Protein AF-A0A6J7ILU5-F1 (afdb_monomer_lite)

pLDDT: mean 85.26, std 1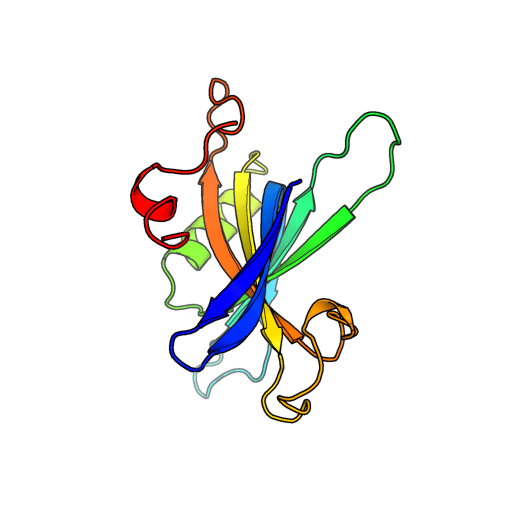7.1, range [36.44, 97.75]

Structure (mmCIF, N/CA/C/O backbone):
data_AF-A0A6J7ILU5-F1
#
_entry.id   AF-A0A6J7ILU5-F1
#
loop_
_atom_site.group_PDB
_atom_site.id
_atom_site.type_symbol
_atom_site.label_atom_id
_atom_site.label_alt_id
_atom_site.label_comp_id
_atom_site.label_asym_id
_atom_site.label_entity_id
_atom_site.label_seq_id
_atom_site.pdbx_PDB_ins_code
_atom_site.Cartn_x
_atom_site.Cartn_y
_atom_site.Cartn_z
_atom_site.occupancy
_atom_site.B_iso_or_equiv
_atom_site.auth_seq_id
_atom_site.auth_comp_id
_atom_site.auth_asym_id
_atom_site.auth_atom_id
_atom_site.pdbx_PDB_model_num
ATOM 1 N N . MET A 1 1 ? 3.123 14.341 -0.113 1.00 83.81 1 MET A N 1
ATOM 2 C CA . MET A 1 1 ? 2.284 13.238 0.411 1.00 83.81 1 MET A CA 1
ATOM 3 C C . MET A 1 1 ? 1.088 13.823 1.148 1.00 83.81 1 MET A C 1
ATOM 5 O O . MET A 1 1 ? 1.264 14.808 1.857 1.00 83.81 1 MET A O 1
ATOM 9 N N . ARG A 1 2 ? -0.101 13.242 0.977 1.00 88.38 2 ARG A N 1
ATOM 10 C CA . ARG A 1 2 ? -1.336 13.593 1.699 1.00 88.38 2 ARG A CA 1
ATOM 11 C C . ARG A 1 2 ? -1.829 12.380 2.487 1.00 88.38 2 ARG A C 1
ATOM 13 O O . ARG A 1 2 ? -1.534 11.252 2.098 1.00 88.38 2 ARG A O 1
ATOM 20 N N . ALA A 1 3 ? -2.546 12.615 3.583 1.00 90.88 3 ALA A N 1
ATOM 21 C CA . ALA A 1 3 ? -3.085 11.566 4.442 1.00 90.88 3 ALA A CA 1
ATOM 22 C C . ALA A 1 3 ? -4.457 11.967 4.994 1.00 90.88 3 ALA A C 1
ATOM 24 O O . ALA A 1 3 ? -4.663 13.136 5.320 1.00 90.88 3 ALA A O 1
ATOM 25 N N . TRP A 1 4 ? -5.372 11.009 5.106 1.00 94.94 4 TRP A N 1
ATOM 26 C CA . TRP A 1 4 ? -6.704 11.203 5.678 1.00 94.94 4 TRP A CA 1
ATOM 27 C C . TRP A 1 4 ? -7.248 9.877 6.223 1.00 94.94 4 TRP A C 1
ATOM 29 O O . TRP A 1 4 ? -6.731 8.807 5.908 1.00 94.94 4 TRP A O 1
ATOM 39 N N . ILE A 1 5 ? -8.259 9.951 7.087 1.00 95.56 5 ILE A N 1
ATOM 40 C CA . ILE A 1 5 ? -8.922 8.782 7.677 1.00 95.56 5 ILE A CA 1
ATOM 41 C C . ILE A 1 5 ? -10.273 8.617 7.000 1.00 95.56 5 ILE A C 1
ATOM 43 O O . ILE A 1 5 ? -11.003 9.594 6.828 1.00 95.56 5 ILE A O 1
ATOM 47 N N . GLU A 1 6 ? -10.605 7.381 6.668 1.00 93.69 6 GLU A N 1
ATOM 48 C CA . GLU A 1 6 ? -11.901 6.979 6.132 1.00 93.69 6 GLU A CA 1
ATOM 49 C C . GLU A 1 6 ? -12.468 5.848 6.991 1.00 93.69 6 GLU A C 1
ATOM 51 O O . GLU A 1 6 ? -11.779 5.304 7.859 1.00 93.69 6 GLU A O 1
ATOM 56 N N . ALA A 1 7 ? -13.732 5.506 6.763 1.00 92.25 7 ALA A N 1
ATOM 57 C CA . ALA A 1 7 ? -14.368 4.342 7.356 1.00 92.25 7 ALA A CA 1
ATOM 58 C C . ALA A 1 7 ? -14.987 3.483 6.250 1.00 92.25 7 ALA A C 1
ATOM 60 O O . ALA A 1 7 ? -15.485 4.023 5.264 1.00 92.25 7 ALA A O 1
ATOM 61 N N . ASP A 1 8 ? -14.925 2.161 6.405 1.00 87.75 8 ASP A N 1
ATOM 62 C CA . ASP A 1 8 ? -15.619 1.231 5.512 1.00 87.75 8 ASP A CA 1
ATOM 63 C C . ASP A 1 8 ? -17.133 1.186 5.800 1.00 87.75 8 ASP A C 1
ATOM 65 O O . ASP A 1 8 ? -17.627 1.826 6.733 1.00 87.75 8 ASP A O 1
ATOM 69 N N . ASP A 1 9 ? -17.879 0.394 5.024 1.00 88.69 9 ASP A N 1
ATOM 70 C CA . ASP A 1 9 ? -19.334 0.233 5.185 1.00 88.69 9 ASP A CA 1
ATOM 71 C C . ASP A 1 9 ? -19.743 -0.328 6.562 1.00 88.69 9 ASP A C 1
ATOM 73 O O . ASP A 1 9 ? -20.891 -0.190 6.982 1.00 88.69 9 ASP A O 1
ATOM 77 N N . ALA A 1 10 ? -18.809 -0.954 7.286 1.00 86.38 10 ALA A N 1
ATOM 78 C CA . ALA A 1 10 ? -19.007 -1.454 8.643 1.00 86.38 10 ALA A CA 1
ATOM 79 C C . ALA A 1 10 ? -18.590 -0.433 9.722 1.00 86.38 10 ALA A C 1
ATOM 81 O O . ALA A 1 10 ? -18.624 -0.747 10.913 1.00 86.38 10 ALA A O 1
ATOM 82 N N . GLY A 1 11 ? -18.188 0.780 9.330 1.00 88.62 11 GLY A N 1
ATOM 83 C CA . GLY A 1 11 ? -17.733 1.842 10.225 1.00 88.62 11 GLY A CA 1
ATOM 84 C C . GLY A 1 11 ? -16.301 1.668 10.740 1.00 88.62 11 GLY A C 1
ATOM 85 O O . GLY A 1 11 ? -15.881 2.403 11.638 1.00 88.62 11 GLY A O 1
ATOM 86 N N . ARG A 1 12 ? -15.525 0.717 10.205 1.00 88.94 12 ARG A N 1
ATOM 87 C CA . ARG A 1 12 ? -14.142 0.477 10.637 1.00 88.94 12 ARG A CA 1
ATOM 88 C C . ARG A 1 12 ? -13.214 1.491 9.989 1.00 88.94 12 ARG A C 1
ATOM 90 O O . ARG A 1 12 ? -13.169 1.617 8.769 1.00 88.94 12 ARG A O 1
ATOM 97 N N . GLN A 1 13 ? -12.442 2.188 10.819 1.00 94.25 13 GLN A N 1
ATOM 98 C CA . GLN A 1 13 ? -11.509 3.205 10.344 1.00 94.25 13 GLN A CA 1
ATOM 99 C C . GLN A 1 13 ? -10.274 2.597 9.675 1.00 94.25 13 GLN A C 1
ATOM 101 O O . GLN A 1 13 ? -9.651 1.687 10.237 1.00 94.25 13 GLN A O 1
ATOM 106 N N . PHE A 1 14 ? -9.863 3.193 8.557 1.00 95.12 14 PHE A N 1
ATOM 107 C CA . PHE A 1 14 ? -8.591 2.940 7.883 1.00 95.12 14 PHE A CA 1
ATOM 108 C C . PHE A 1 14 ? -7.878 4.260 7.551 1.00 95.12 14 PHE A C 1
ATOM 110 O O . PHE A 1 14 ? -8.502 5.319 7.445 1.00 95.12 14 PHE A O 1
ATOM 117 N N . LEU A 1 15 ? -6.548 4.212 7.435 1.00 96.44 15 LEU A N 1
ATOM 118 C CA . LEU A 1 15 ? -5.735 5.376 7.080 1.00 96.44 15 LEU A CA 1
ATOM 119 C C . LEU A 1 15 ? -5.387 5.313 5.598 1.00 96.44 15 LEU A C 1
ATOM 121 O O . LEU A 1 15 ? -4.714 4.381 5.170 1.00 96.44 15 LEU A O 1
ATOM 125 N N . SER A 1 16 ? -5.748 6.342 4.847 1.00 96.25 16 SER A N 1
ATOM 126 C CA . SER A 1 16 ? -5.358 6.505 3.450 1.00 96.25 16 SER A CA 1
ATOM 127 C C . SER A 1 16 ? -4.177 7.464 3.348 1.00 96.25 16 SER A C 1
ATOM 129 O O . SER A 1 16 ? -4.147 8.513 4.000 1.00 96.25 16 SER A O 1
ATOM 131 N N . ARG A 1 17 ? -3.186 7.124 2.520 1.00 94.31 17 ARG A N 1
ATOM 132 C CA . ARG A 1 17 ? -2.140 8.060 2.087 1.00 94.31 17 ARG A CA 1
ATOM 133 C C . ARG A 1 17 ? -1.977 8.008 0.584 1.00 94.31 17 ARG A C 1
ATOM 135 O O . ARG A 1 17 ? -2.083 6.942 -0.011 1.00 94.31 17 ARG A O 1
ATOM 142 N N . ALA A 1 18 ? -1.641 9.151 0.004 1.00 93.62 18 ALA A N 1
ATOM 143 C CA . ALA A 1 18 ? -1.309 9.261 -1.406 1.00 93.62 18 ALA A CA 1
ATOM 144 C C . ALA A 1 18 ? -0.095 10.163 -1.627 1.00 93.62 18 ALA A C 1
ATOM 146 O O . ALA A 1 18 ? 0.191 11.082 -0.841 1.00 93.62 18 ALA A O 1
ATOM 147 N N . GLY A 1 19 ? 0.619 9.917 -2.715 1.00 92.31 19 GLY A N 1
ATOM 148 C CA . GLY A 1 19 ? 1.784 10.699 -3.087 1.00 92.31 19 GLY A CA 1
ATOM 149 C C . GLY A 1 19 ? 2.382 10.267 -4.412 1.00 92.31 19 GLY A C 1
ATOM 150 O O . GLY A 1 19 ? 1.769 9.53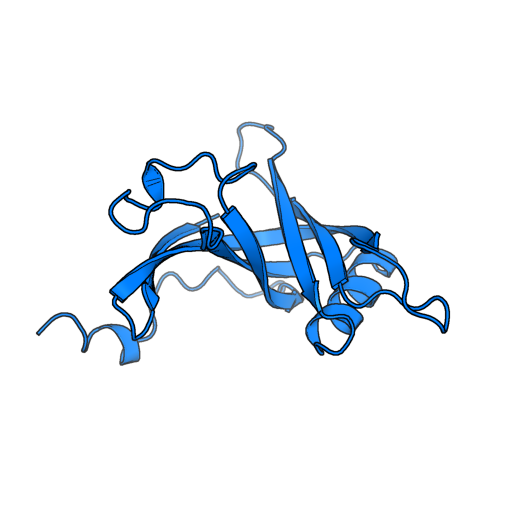6 -5.183 1.00 92.31 19 GLY A O 1
ATOM 151 N N . GLU A 1 20 ? 3.600 10.739 -4.634 1.00 92.06 20 GLU A N 1
ATOM 152 C CA . GLU A 1 20 ? 4.429 10.385 -5.778 1.00 92.06 20 GLU A CA 1
ATOM 153 C C . GLU A 1 20 ? 5.715 9.717 -5.290 1.00 92.06 20 GLU A C 1
ATOM 155 O O . GLU A 1 20 ? 6.149 9.929 -4.148 1.00 92.06 20 GLU A O 1
ATOM 160 N N . GLY A 1 21 ? 6.291 8.854 -6.116 1.00 92.50 21 GLY A N 1
ATOM 161 C CA . GLY A 1 21 ? 7.524 8.144 -5.801 1.00 92.50 21 GLY A CA 1
ATOM 162 C C . GLY A 1 21 ? 7.929 7.161 -6.886 1.00 92.50 21 GLY A C 1
ATOM 163 O O . GLY A 1 21 ? 7.239 7.006 -7.886 1.00 92.50 21 GLY A O 1
ATOM 164 N N . VAL A 1 22 ? 9.039 6.468 -6.670 1.00 94.38 22 VAL A N 1
ATOM 165 C CA . VAL A 1 22 ? 9.547 5.438 -7.580 1.00 94.38 22 VAL A CA 1
ATOM 166 C C . VAL A 1 22 ? 9.431 4.079 -6.906 1.00 94.38 22 VAL A C 1
ATOM 168 O O . VAL A 1 22 ? 9.743 3.937 -5.720 1.00 94.38 22 VAL A O 1
ATOM 171 N N . VAL A 1 23 ? 8.985 3.066 -7.649 1.00 96.38 23 VAL A N 1
ATOM 172 C CA . VAL A 1 23 ? 8.987 1.686 -7.155 1.00 96.38 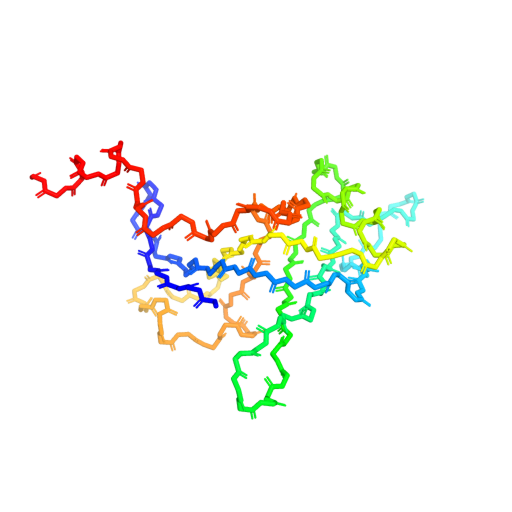23 VAL A CA 1
ATOM 173 C C . VAL A 1 23 ? 10.431 1.197 -7.080 1.00 96.38 23 VAL A C 1
ATOM 175 O O . VAL A 1 23 ? 11.135 1.158 -8.081 1.00 96.38 23 VAL A O 1
ATOM 178 N N . VAL A 1 24 ? 10.878 0.819 -5.884 1.00 96.81 24 VAL A N 1
ATOM 179 C CA . VAL A 1 24 ? 12.269 0.404 -5.626 1.00 96.81 24 VAL A CA 1
ATOM 180 C C . VAL A 1 24 ? 12.412 -1.073 -5.285 1.00 96.81 24 VAL A C 1
ATOM 182 O O . VAL A 1 24 ? 13.530 -1.578 -5.217 1.00 96.81 24 VAL A O 1
ATOM 185 N N . SER A 1 25 ? 11.305 -1.771 -5.037 1.00 97.56 25 SER A N 1
ATOM 186 C CA . SER A 1 25 ? 11.301 -3.228 -4.927 1.00 97.56 25 SER A CA 1
ATOM 187 C C . SER A 1 25 ? 9.900 -3.793 -5.098 1.00 97.56 25 SER A C 1
ATOM 189 O O . SER A 1 25 ? 8.940 -3.235 -4.559 1.00 97.56 25 SER A O 1
ATOM 191 N N . VAL A 1 26 ? 9.826 -4.964 -5.723 1.00 97.38 26 VAL A N 1
ATOM 192 C CA . VAL A 1 26 ? 8.671 -5.862 -5.686 1.00 97.38 26 VAL A CA 1
ATOM 193 C C . VAL A 1 26 ? 9.158 -7.180 -5.098 1.00 97.38 26 VAL A C 1
ATOM 195 O O . VAL A 1 26 ? 10.114 -7.769 -5.597 1.00 97.38 26 VAL A O 1
ATOM 198 N N . SER A 1 27 ? 8.579 -7.617 -3.984 1.00 96.69 27 SER A N 1
ATOM 199 C CA . SER A 1 27 ? 9.060 -8.809 -3.273 1.00 96.69 27 SER A CA 1
ATOM 200 C C . SER A 1 27 ? 7.908 -9.732 -2.898 1.00 96.69 27 SER A C 1
ATOM 202 O O . SER A 1 27 ? 6.896 -9.238 -2.404 1.00 96.69 27 SER A O 1
ATOM 204 N N . PRO A 1 28 ? 8.029 -11.053 -3.104 1.00 95.38 28 PRO A N 1
ATOM 205 C CA . PRO A 1 28 ? 7.002 -11.993 -2.677 1.00 95.38 28 PRO A CA 1
ATOM 206 C C . PRO A 1 28 ? 6.863 -11.978 -1.152 1.00 95.38 28 PRO A C 1
ATOM 208 O O . PRO A 1 28 ? 7.857 -11.850 -0.431 1.00 95.38 28 PRO A O 1
ATOM 211 N N . VAL A 1 29 ? 5.634 -12.118 -0.654 1.00 91.31 29 VAL A N 1
ATOM 212 C CA . VAL A 1 29 ? 5.352 -12.237 0.782 1.00 91.31 29 VAL A CA 1
ATOM 213 C C . VAL A 1 29 ? 4.381 -13.379 1.061 1.00 91.31 29 VAL A C 1
ATOM 215 O O . VAL A 1 29 ? 3.467 -13.654 0.287 1.00 91.31 29 VAL A O 1
ATOM 218 N N . GLY A 1 30 ? 4.571 -14.032 2.206 1.00 86.38 30 GLY A N 1
ATOM 219 C CA . GLY A 1 30 ? 3.774 -15.183 2.618 1.00 86.38 30 GLY A CA 1
ATOM 220 C C . GLY A 1 30 ? 4.383 -16.521 2.200 1.00 86.38 30 GLY A C 1
ATOM 221 O O . GLY A 1 30 ? 5.579 -16.631 1.926 1.00 86.38 30 GLY A O 1
ATOM 222 N N . ILE A 1 31 ? 3.546 -17.555 2.222 1.00 84.62 31 ILE A N 1
ATOM 223 C CA . ILE A 1 31 ? 3.937 -18.936 1.935 1.00 84.62 31 ILE A CA 1
ATOM 224 C C . ILE A 1 31 ? 3.674 -19.209 0.455 1.00 84.62 31 ILE A C 1
ATOM 226 O O . ILE A 1 31 ? 2.587 -18.913 -0.041 1.00 84.62 31 ILE A O 1
ATOM 230 N N . ALA A 1 32 ? 4.667 -19.769 -0.236 1.00 87.50 32 ALA A N 1
ATOM 231 C CA . ALA A 1 32 ? 4.501 -20.204 -1.616 1.00 87.50 32 ALA A CA 1
ATOM 232 C C . ALA A 1 32 ? 3.455 -21.327 -1.702 1.00 87.50 32 ALA A C 1
ATOM 234 O O . ALA A 1 32 ? 3.417 -22.228 -0.860 1.00 87.50 32 ALA A O 1
ATOM 235 N N . GLY A 1 33 ? 2.608 -21.262 -2.722 1.00 81.62 33 GLY A N 1
ATOM 236 C CA . GLY A 1 33 ? 1.629 -22.286 -3.037 1.00 81.62 33 GLY A CA 1
ATOM 237 C C . GLY A 1 33 ? 2.274 -23.593 -3.513 1.00 81.62 33 GLY A C 1
ATOM 238 O O . GLY A 1 33 ? 3.489 -23.667 -3.717 1.00 81.62 33 GLY A O 1
ATOM 239 N N . PRO A 1 34 ? 1.466 -24.648 -3.716 1.00 81.12 34 PRO A N 1
ATOM 240 C CA . PRO A 1 34 ? 1.946 -25.955 -4.177 1.00 81.12 34 PRO A CA 1
ATOM 241 C C . PRO A 1 34 ? 2.672 -25.926 -5.532 1.00 81.12 34 PRO A C 1
ATOM 243 O O . PRO A 1 34 ? 3.467 -26.814 -5.824 1.00 81.12 34 PRO A O 1
ATOM 246 N N . ASP A 1 35 ? 2.392 -24.919 -6.356 1.00 87.38 35 ASP A N 1
ATOM 247 C CA . ASP A 1 35 ? 3.006 -24.648 -7.658 1.00 87.38 35 ASP A CA 1
ATOM 248 C C . ASP A 1 35 ? 4.265 -23.762 -7.571 1.00 87.38 35 ASP A C 1
ATOM 250 O O . ASP A 1 35 ? 4.895 -23.475 -8.588 1.00 87.38 35 ASP A O 1
ATOM 254 N N . GLY A 1 36 ? 4.644 -23.333 -6.364 1.00 85.25 36 GLY A N 1
ATOM 255 C CA . GLY A 1 36 ? 5.746 -22.405 -6.117 1.00 85.25 36 GLY A CA 1
ATOM 256 C C . GLY A 1 36 ? 5.386 -20.927 -6.313 1.00 85.25 36 GLY A C 1
ATOM 257 O O . GLY A 1 36 ? 6.254 -20.077 -6.119 1.00 85.25 36 GLY A O 1
ATOM 258 N N . GLY A 1 37 ? 4.138 -20.602 -6.671 1.00 88.00 37 GLY A N 1
ATOM 259 C CA . GLY A 1 37 ? 3.665 -19.226 -6.826 1.00 88.00 37 GLY A CA 1
ATOM 260 C C . GLY A 1 37 ? 3.384 -18.541 -5.486 1.00 88.00 37 GLY A C 1
ATOM 261 O O . GLY A 1 37 ? 3.064 -19.192 -4.495 1.00 88.00 37 GLY A O 1
ATOM 262 N N . TYR A 1 38 ? 3.471 -17.212 -5.440 1.00 92.12 38 TYR A N 1
ATOM 263 C CA . TYR A 1 38 ? 3.084 -16.422 -4.264 1.00 92.12 38 TYR A CA 1
ATOM 264 C C . TYR A 1 38 ? 1.744 -15.732 -4.505 1.00 92.12 38 TYR A C 1
ATOM 266 O O . TYR A 1 38 ? 1.511 -15.200 -5.588 1.00 92.12 38 TYR A O 1
ATOM 274 N N . LEU A 1 39 ? 0.877 -15.708 -3.488 1.00 92.94 39 LEU A N 1
ATOM 275 C CA . LEU A 1 39 ? -0.430 -15.038 -3.566 1.00 92.94 39 LEU A CA 1
ATOM 276 C C . LEU A 1 39 ? -0.330 -13.519 -3.395 1.00 92.94 39 LEU A C 1
ATOM 278 O O . LEU A 1 39 ? -1.174 -12.781 -3.890 1.00 92.94 39 LEU A O 1
ATOM 282 N N . PHE A 1 40 ? 0.700 -13.047 -2.693 1.00 94.88 40 PHE A N 1
ATOM 283 C CA . PHE A 1 40 ? 0.865 -11.637 -2.375 1.00 94.88 40 PHE A CA 1
ATOM 284 C C . PHE A 1 40 ? 2.297 -11.177 -2.599 1.00 94.88 40 PHE A C 1
ATOM 286 O O . PHE A 1 40 ? 3.262 -11.921 -2.406 1.00 94.88 40 PHE A O 1
ATOM 293 N N . HIS A 1 41 ? 2.417 -9.898 -2.928 1.00 97.25 41 HIS A N 1
ATOM 294 C CA . HIS A 1 41 ? 3.679 -9.202 -3.084 1.00 97.25 41 HIS A CA 1
ATOM 295 C C . HIS A 1 41 ? 3.666 -7.900 -2.290 1.00 97.25 41 HIS A C 1
ATOM 297 O O . HIS A 1 41 ? 2.618 -7.312 -2.032 1.00 97.25 41 HIS A O 1
ATOM 303 N N . LEU A 1 42 ? 4.851 -7.451 -1.898 1.00 97.19 42 LEU A N 1
ATOM 304 C CA . LEU A 1 42 ? 5.086 -6.160 -1.284 1.00 97.19 42 LEU A CA 1
ATOM 305 C C . LEU A 1 42 ? 5.752 -5.243 -2.304 1.00 97.19 42 LEU A C 1
ATOM 307 O O . LEU A 1 42 ? 6.866 -5.512 -2.756 1.00 97.19 42 LEU A O 1
ATOM 311 N N . ILE A 1 43 ? 5.076 -4.150 -2.629 1.00 97.44 43 ILE A N 1
ATOM 312 C CA . ILE A 1 43 ? 5.612 -3.057 -3.430 1.00 97.44 43 ILE A CA 1
ATOM 313 C C . ILE A 1 43 ? 6.153 -2.008 -2.463 1.00 97.44 43 ILE A C 1
ATOM 315 O O . ILE A 1 43 ? 5.430 -1.511 -1.594 1.00 97.44 43 ILE A O 1
ATOM 319 N N . ALA A 1 44 ? 7.438 -1.678 -2.595 1.00 96.88 44 ALA A N 1
ATOM 320 C CA . ALA A 1 44 ? 8.043 -0.578 -1.859 1.00 96.88 44 ALA A CA 1
ATOM 321 C C . ALA A 1 44 ? 8.285 0.612 -2.784 1.00 96.88 44 ALA A C 1
ATOM 323 O O . ALA A 1 44 ? 8.896 0.463 -3.843 1.00 96.88 44 ALA A O 1
ATOM 324 N N . LEU A 1 45 ? 7.852 1.793 -2.347 1.00 95.19 45 LEU A N 1
ATOM 325 C CA . LEU A 1 45 ? 8.038 3.051 -3.055 1.00 95.19 45 LEU A CA 1
ATOM 326 C C . LEU A 1 45 ? 8.965 3.963 -2.258 1.00 95.19 45 LEU A C 1
ATOM 328 O O . LEU A 1 45 ? 8.713 4.222 -1.077 1.00 95.19 45 LEU A O 1
ATOM 332 N N . ASP A 1 46 ? 10.026 4.450 -2.894 1.00 93.50 46 ASP A N 1
ATOM 333 C CA . ASP A 1 46 ? 10.776 5.595 -2.381 1.00 93.50 46 ASP A CA 1
ATOM 334 C C . ASP A 1 46 ? 10.017 6.844 -2.821 1.00 93.50 46 ASP A C 1
ATOM 336 O O . ASP A 1 46 ? 9.872 7.115 -4.012 1.00 93.50 46 ASP A O 1
ATOM 340 N N . CYS A 1 47 ? 9.408 7.528 -1.861 1.00 89.31 47 CYS A N 1
ATOM 341 C CA . CYS A 1 47 ? 8.615 8.718 -2.154 1.00 89.31 47 CYS A CA 1
ATOM 342 C C . CYS A 1 47 ? 9.566 9.885 -2.384 1.00 89.31 47 CYS A C 1
ATOM 344 O O . CYS A 1 47 ? 10.625 9.877 -1.779 1.00 89.31 47 CYS A O 1
ATOM 346 N N . ASP A 1 48 ? 9.206 10.895 -3.167 1.00 72.19 48 ASP A N 1
ATOM 347 C CA . ASP A 1 48 ? 9.963 12.150 -3.133 1.00 72.19 48 ASP A CA 1
ATOM 348 C C . ASP A 1 48 ? 9.530 12.993 -1.929 1.00 72.19 48 ASP A C 1
ATOM 350 O O . ASP A 1 48 ? 8.352 13.044 -1.543 1.00 72.19 48 ASP A O 1
ATOM 354 N N . HIS A 1 49 ? 10.497 13.653 -1.301 1.00 63.47 49 HIS A N 1
ATOM 355 C CA . HIS A 1 49 ? 10.281 14.528 -0.150 1.00 63.47 49 HIS A CA 1
ATOM 356 C C . HIS A 1 49 ? 10.559 15.949 -0.585 1.00 63.47 49 HIS A C 1
ATOM 358 O O . HIS A 1 49 ? 11.486 16.223 -1.344 1.00 63.47 49 HIS A O 1
ATOM 364 N N . GLY A 1 50 ? 9.780 16.872 -0.031 1.00 54.94 50 GLY A N 1
ATOM 365 C CA . GLY A 1 50 ? 10.121 18.284 -0.072 1.00 54.94 50 GLY A CA 1
ATOM 366 C C . GLY A 1 50 ? 11.497 18.576 0.566 1.00 54.94 50 GLY A C 1
ATOM 367 O O . GLY A 1 50 ? 12.233 17.668 0.953 1.00 54.94 50 GLY A O 1
ATOM 368 N N . PRO A 1 51 ? 11.849 19.857 0.740 1.00 51.78 51 PRO A N 1
ATOM 369 C CA . PRO A 1 51 ? 13.224 20.356 0.905 1.00 51.78 51 PRO A CA 1
ATOM 370 C C . PRO A 1 51 ? 14.056 19.837 2.103 1.00 51.78 51 PRO A C 1
ATOM 372 O O . PRO A 1 51 ? 15.192 20.265 2.275 1.00 51.78 51 PRO A O 1
ATOM 375 N N . SER A 1 52 ? 13.540 18.934 2.941 1.00 59.59 52 SER A N 1
ATOM 376 C CA . SER A 1 52 ? 14.191 18.430 4.158 1.00 59.59 52 SER A CA 1
ATOM 377 C C . SER A 1 52 ? 15.098 17.203 3.974 1.00 59.59 52 SER A C 1
ATOM 379 O O . SER A 1 52 ? 15.712 16.776 4.947 1.00 59.59 52 SER A O 1
ATOM 381 N N . GLY A 1 53 ? 15.183 16.599 2.781 1.00 63.72 53 GLY A N 1
ATOM 382 C CA . GLY A 1 53 ? 16.124 15.499 2.483 1.00 63.72 53 GLY A CA 1
ATOM 383 C C . GLY A 1 53 ? 15.890 14.170 3.231 1.00 63.72 53 GLY A C 1
ATOM 384 O O . GLY A 1 53 ? 16.715 13.261 3.146 1.00 63.72 53 GLY A O 1
ATOM 385 N N . VAL A 1 54 ? 14.787 14.036 3.972 1.00 69.44 54 VAL A N 1
ATOM 386 C CA . VAL A 1 54 ? 14.435 12.824 4.732 1.00 69.44 54 VAL A CA 1
ATOM 387 C C . VAL A 1 54 ? 13.782 11.808 3.815 1.00 69.44 54 VAL A C 1
ATOM 389 O O . VAL A 1 54 ? 12.645 12.039 3.431 1.00 69.44 54 VAL A O 1
ATOM 392 N N . ARG A 1 55 ? 14.417 10.654 3.562 1.00 74.00 55 ARG A N 1
ATOM 393 C CA . ARG A 1 55 ? 13.801 9.601 2.743 1.00 74.00 55 ARG A CA 1
ATOM 394 C C . ARG A 1 55 ? 12.731 8.788 3.468 1.00 74.00 55 ARG A C 1
ATOM 396 O O . ARG A 1 55 ? 12.999 8.111 4.456 1.00 74.00 55 ARG A O 1
ATOM 403 N N . VAL A 1 56 ? 11.518 8.828 2.932 1.00 85.62 56 VAL A N 1
ATOM 404 C CA . VAL A 1 56 ? 10.330 8.085 3.345 1.00 85.62 56 VAL A CA 1
ATOM 405 C C . VAL A 1 56 ? 10.062 6.975 2.340 1.00 85.62 56 VAL A C 1
ATOM 407 O O . VAL A 1 56 ? 9.818 7.233 1.162 1.00 85.62 56 VAL A O 1
ATOM 410 N N . ARG A 1 57 ? 10.038 5.740 2.846 1.00 91.44 57 ARG A N 1
ATOM 411 C CA . ARG A 1 57 ? 9.660 4.554 2.082 1.00 91.44 57 ARG A CA 1
ATOM 412 C C . ARG A 1 57 ? 8.277 4.076 2.491 1.00 91.44 57 ARG A C 1
ATOM 414 O O . ARG A 1 57 ? 8.054 3.764 3.661 1.00 91.44 57 ARG A O 1
ATOM 421 N N . VAL A 1 58 ? 7.383 3.965 1.519 1.00 93.12 58 VAL A N 1
ATOM 422 C CA . VAL A 1 58 ? 6.062 3.355 1.693 1.00 93.12 58 VAL A CA 1
ATOM 423 C C . VAL A 1 58 ? 6.134 1.900 1.256 1.00 93.12 58 VAL A C 1
ATOM 425 O O . VAL A 1 58 ? 6.821 1.572 0.294 1.00 93.12 58 VAL A O 1
ATOM 428 N N . ARG A 1 59 ? 5.460 1.017 1.993 1.00 95.25 59 ARG A N 1
ATOM 429 C CA . ARG A 1 59 ? 5.342 -0.406 1.673 1.00 95.25 59 ARG A CA 1
ATOM 430 C C . ARG A 1 59 ? 3.870 -0.765 1.624 1.00 95.25 59 ARG A C 1
ATOM 432 O O . ARG A 1 59 ? 3.144 -0.452 2.566 1.00 95.25 59 ARG A O 1
ATOM 439 N N . ALA A 1 60 ? 3.459 -1.407 0.542 1.00 96.88 60 ALA A N 1
ATOM 440 C CA . ALA A 1 60 ? 2.080 -1.790 0.318 1.00 96.88 60 ALA A CA 1
ATOM 441 C C . ALA A 1 60 ? 2.008 -3.212 -0.230 1.00 96.88 60 ALA A C 1
ATOM 443 O O . ALA A 1 60 ? 2.764 -3.587 -1.123 1.00 96.88 60 ALA A O 1
ATOM 444 N N . GLN A 1 61 ? 1.111 -4.003 0.338 1.00 97.00 61 GLN A N 1
ATOM 445 C CA . GLN A 1 61 ? 0.777 -5.330 -0.135 1.00 97.00 61 GLN A CA 1
ATOM 446 C C . GLN A 1 61 ? -0.171 -5.230 -1.331 1.00 97.00 61 GLN A C 1
ATOM 448 O O . GLN A 1 61 ? -1.065 -4.381 -1.362 1.00 97.00 61 GLN A O 1
ATOM 453 N N . ILE A 1 62 ? 0.018 -6.129 -2.287 1.00 97.25 62 ILE A N 1
ATOM 454 C CA . ILE A 1 62 ? -0.852 -6.324 -3.439 1.00 97.25 62 ILE A CA 1
ATOM 455 C C . ILE A 1 62 ? -1.010 -7.824 -3.702 1.00 97.25 62 ILE A C 1
ATOM 457 O O . ILE A 1 62 ? -0.086 -8.598 -3.435 1.00 97.25 62 ILE A O 1
ATOM 461 N N . ALA A 1 63 ? -2.181 -8.243 -4.174 1.00 95.38 63 ALA A N 1
ATOM 462 C CA . ALA A 1 63 ? -2.401 -9.617 -4.612 1.00 95.38 63 ALA A CA 1
ATOM 463 C C . ALA A 1 63 ? -1.770 -9.833 -5.995 1.00 95.38 63 ALA A C 1
ATOM 465 O O . ALA A 1 63 ? -1.716 -8.907 -6.803 1.00 95.38 63 ALA A O 1
ATOM 466 N N . THR A 1 64 ? -1.276 -11.036 -6.275 1.00 94.56 64 THR A N 1
ATOM 467 C CA . THR A 1 64 ? -0.602 -11.347 -7.549 1.00 94.56 64 THR A CA 1
ATOM 468 C C . THR A 1 64 ? -1.544 -11.238 -8.748 1.00 94.56 64 THR A C 1
ATOM 470 O O . THR A 1 64 ? -1.127 -10.852 -9.836 1.00 94.56 64 THR A O 1
ATOM 473 N N . GLU A 1 65 ? -2.817 -11.564 -8.550 1.00 94.88 65 GLU A N 1
ATOM 474 C CA . GLU A 1 65 ? -3.873 -11.471 -9.555 1.00 94.88 65 GLU A CA 1
ATOM 475 C C . GLU A 1 65 ? -4.396 -10.044 -9.778 1.00 94.88 65 GLU A C 1
ATOM 477 O O . GLU A 1 65 ? -5.138 -9.809 -10.733 1.00 94.88 65 GLU A O 1
ATOM 482 N N . ASP A 1 66 ? -4.028 -9.091 -8.917 1.00 96.75 66 ASP A N 1
ATOM 483 C CA . ASP A 1 66 ? -4.463 -7.706 -9.058 1.00 96.75 66 ASP A CA 1
ATOM 484 C C . ASP A 1 66 ? -3.740 -7.037 -10.246 1.00 96.75 66 ASP A C 1
ATOM 486 O O . ASP A 1 66 ? -2.510 -7.114 -10.338 1.00 96.75 66 ASP A O 1
ATOM 490 N N . PRO A 1 67 ? -4.449 -6.332 -11.151 1.00 96.06 67 PRO A N 1
ATOM 491 C CA . PRO A 1 67 ? -3.822 -5.623 -12.266 1.00 96.06 67 PRO A CA 1
ATOM 492 C C . PRO A 1 67 ? -2.699 -4.653 -11.857 1.00 96.06 67 PRO A C 1
ATOM 494 O O . PRO A 1 67 ? -1.759 -4.445 -12.630 1.00 96.06 67 PRO A O 1
ATOM 497 N N . LEU A 1 68 ? -2.754 -4.079 -10.648 1.00 96.38 68 LEU A N 1
ATOM 498 C CA . LEU A 1 68 ? -1.714 -3.187 -10.130 1.00 96.38 68 LEU A CA 1
ATOM 499 C C . LEU A 1 68 ? -0.378 -3.902 -9.898 1.00 96.38 68 LEU A C 1
ATOM 501 O O . LEU A 1 68 ? 0.664 -3.246 -9.933 1.00 96.38 68 LEU A O 1
ATOM 505 N N . TYR A 1 69 ? -0.371 -5.224 -9.697 1.00 97.06 69 TYR A N 1
ATOM 506 C CA . TYR A 1 69 ? 0.868 -5.988 -9.551 1.00 97.06 69 TYR A CA 1
ATOM 507 C C . TYR A 1 69 ? 1.726 -5.904 -10.819 1.00 97.06 69 TYR A C 1
ATOM 509 O O . TYR A 1 69 ? 2.909 -5.567 -10.742 1.00 97.06 69 TYR A O 1
ATOM 517 N N . ALA A 1 70 ? 1.122 -6.108 -11.994 1.00 96.25 70 ALA A N 1
ATOM 518 C CA . ALA A 1 70 ? 1.825 -6.002 -13.273 1.00 96.25 70 ALA A CA 1
ATOM 519 C C . ALA A 1 70 ? 2.364 -4.581 -13.519 1.00 96.25 70 ALA A C 1
ATOM 521 O O . ALA A 1 70 ? 3.488 -4.416 -13.999 1.00 96.25 70 ALA A O 1
ATOM 522 N N . ILE A 1 71 ? 1.596 -3.554 -13.131 1.00 96.12 71 ILE A N 1
ATOM 523 C CA . ILE A 1 71 ? 2.038 -2.152 -13.183 1.00 96.12 71 ILE A CA 1
ATOM 524 C C . ILE A 1 71 ? 3.230 -1.931 -12.244 1.00 96.12 71 ILE A C 1
ATOM 526 O O . ILE A 1 71 ? 4.193 -1.275 -12.628 1.00 96.12 71 ILE A O 1
ATOM 530 N N . GLY A 1 72 ? 3.194 -2.501 -11.037 1.00 96.38 72 GLY A N 1
ATOM 531 C CA . GLY A 1 72 ? 4.286 -2.438 -10.067 1.00 96.38 72 GLY A CA 1
ATOM 532 C C . GLY A 1 72 ? 5.583 -3.049 -10.584 1.00 96.38 72 GLY A C 1
ATOM 533 O O . GLY A 1 72 ? 6.637 -2.431 -10.446 1.00 96.38 72 GLY A O 1
ATOM 534 N N . CYS A 1 73 ? 5.504 -4.218 -11.224 1.00 96.88 73 CYS A N 1
ATOM 535 C CA . CYS A 1 73 ? 6.656 -4.857 -11.861 1.00 96.88 73 CYS A CA 1
ATOM 536 C C . CYS A 1 73 ? 7.229 -3.989 -12.990 1.00 96.88 73 CYS A C 1
ATOM 538 O O . CYS A 1 73 ? 8.417 -3.689 -12.979 1.00 96.88 73 CYS A O 1
ATOM 540 N N . SER A 1 74 ? 6.383 -3.496 -13.902 1.00 95.94 74 SER A N 1
ATOM 541 C CA . SER A 1 74 ? 6.837 -2.602 -14.979 1.00 95.94 74 SER A CA 1
ATOM 542 C C . SER A 1 74 ? 7.460 -1.313 -14.435 1.00 95.94 74 SER A C 1
ATOM 544 O O . SER A 1 74 ? 8.496 -0.876 -14.925 1.00 95.94 74 SER A O 1
ATOM 546 N N . ALA A 1 75 ? 6.868 -0.706 -13.404 1.00 95.00 75 ALA A N 1
ATOM 547 C CA . ALA A 1 75 ? 7.399 0.508 -12.793 1.00 95.00 75 ALA A CA 1
ATOM 548 C C . ALA A 1 75 ? 8.745 0.282 -12.087 1.00 95.00 75 ALA A C 1
ATOM 550 O O . ALA A 1 75 ? 9.586 1.180 -12.099 1.00 95.00 75 ALA A O 1
ATOM 551 N N . PHE A 1 76 ? 8.951 -0.896 -11.489 1.00 96.31 76 PHE A N 1
ATOM 552 C CA . PHE A 1 76 ? 10.231 -1.295 -10.906 1.00 96.31 76 PHE A CA 1
ATOM 553 C C . PHE A 1 76 ? 11.321 -1.436 -11.973 1.00 96.31 76 PHE A C 1
ATOM 555 O O . PHE A 1 76 ? 12.412 -0.897 -11.794 1.00 96.31 76 PHE A O 1
ATOM 562 N N . ASP A 1 77 ? 11.009 -2.101 -13.087 1.00 95.69 77 ASP A N 1
ATOM 563 C CA . ASP A 1 77 ? 11.958 -2.311 -14.184 1.00 95.69 77 ASP A CA 1
ATOM 564 C C . ASP A 1 77 ? 12.331 -0.990 -14.879 1.00 95.69 77 ASP A C 1
ATOM 566 O O . ASP A 1 77 ? 13.496 -0.761 -15.210 1.00 95.69 77 ASP A O 1
ATOM 570 N N . ASP A 1 78 ? 11.356 -0.093 -15.056 1.00 91.62 78 ASP A N 1
ATOM 571 C CA . ASP A 1 78 ? 11.552 1.176 -15.763 1.00 91.62 7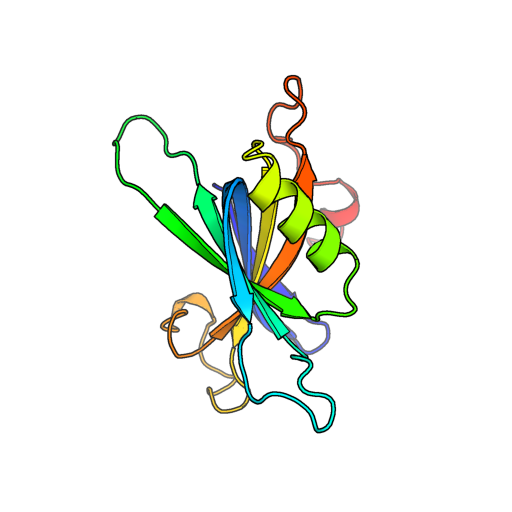8 ASP A CA 1
ATOM 572 C C . ASP A 1 78 ? 12.083 2.311 -14.866 1.00 91.62 78 ASP A C 1
ATOM 574 O O . ASP A 1 78 ? 12.542 3.337 -15.374 1.00 91.62 78 ASP A O 1
ATOM 578 N N . GLY A 1 79 ? 11.965 2.187 -13.538 1.00 90.44 79 GLY A N 1
ATOM 579 C CA . GLY A 1 79 ? 12.375 3.215 -12.573 1.00 90.44 79 GLY A CA 1
ATOM 580 C C . GLY A 1 79 ? 11.630 4.550 -12.704 1.00 90.44 79 GLY A C 1
ATOM 581 O O . GLY A 1 79 ? 12.173 5.602 -12.359 1.00 90.44 79 GLY A O 1
ATOM 582 N N . ARG A 1 80 ? 10.403 4.539 -13.239 1.00 87.56 80 ARG A N 1
ATOM 583 C CA . ARG A 1 80 ? 9.634 5.760 -13.529 1.00 87.56 80 ARG A CA 1
ATOM 584 C C . ARG A 1 80 ? 8.909 6.303 -12.289 1.00 87.56 80 ARG A C 1
ATOM 586 O O . ARG A 1 80 ? 8.486 5.513 -11.443 1.00 87.56 80 ARG A O 1
ATOM 593 N N . PRO A 1 81 ? 8.713 7.633 -12.186 1.00 92.00 81 PRO A N 1
ATOM 594 C CA . PRO A 1 81 ? 7.860 8.216 -11.157 1.00 92.00 81 PRO A CA 1
ATOM 595 C C . PRO A 1 81 ? 6.401 7.779 -11.317 1.00 92.00 81 PRO A C 1
ATOM 597 O O . PRO A 1 81 ? 5.834 7.800 -12.413 1.00 92.00 81 PRO A O 1
ATOM 600 N N . MET A 1 82 ? 5.791 7.412 -10.198 1.00 93.44 82 MET A N 1
ATOM 601 C CA . MET A 1 82 ? 4.432 6.905 -10.096 1.00 93.44 82 MET A CA 1
ATOM 602 C C . MET A 1 82 ? 3.635 7.743 -9.103 1.00 93.44 82 MET A C 1
ATOM 604 O O . MET A 1 82 ? 4.133 8.070 -8.024 1.00 93.44 82 MET A O 1
ATOM 608 N N . VAL A 1 83 ? 2.373 8.009 -9.428 1.00 94.12 83 VAL A N 1
ATOM 609 C CA . VAL A 1 83 ? 1.360 8.391 -8.442 1.00 94.12 83 VAL A CA 1
ATOM 610 C C . VAL A 1 83 ? 0.854 7.119 -7.778 1.00 94.12 83 VAL A C 1
ATOM 612 O O . VAL A 1 83 ? 0.574 6.122 -8.450 1.00 94.12 83 VAL A O 1
ATOM 615 N N . TRP A 1 84 ? 0.741 7.154 -6.456 1.00 94.94 84 TRP A N 1
ATOM 616 C CA . TRP A 1 84 ? 0.324 6.015 -5.654 1.00 94.94 84 TRP A CA 1
ATOM 617 C C . TRP A 1 84 ? -0.682 6.412 -4.576 1.00 94.94 84 TRP A C 1
ATOM 619 O O . TRP A 1 84 ? -0.649 7.528 -4.045 1.00 94.94 84 TRP A O 1
ATOM 629 N N . SER A 1 85 ? -1.526 5.455 -4.190 1.00 96.62 85 SER A N 1
ATOM 630 C CA . SER A 1 85 ? -2.316 5.520 -2.962 1.00 96.62 85 SER A CA 1
ATOM 631 C C . SER A 1 85 ? -2.318 4.176 -2.233 1.00 96.62 85 SER A C 1
ATOM 633 O O . SER A 1 85 ? -2.320 3.106 -2.844 1.00 96.62 85 SER A O 1
ATOM 635 N N . VAL A 1 86 ? -2.254 4.236 -0.903 1.00 97.38 86 VAL A N 1
ATOM 636 C CA . VAL A 1 86 ? -2.190 3.070 -0.015 1.00 97.38 86 VAL A CA 1
ATOM 637 C C . VAL A 1 86 ? -3.169 3.268 1.132 1.00 97.38 86 VAL A C 1
ATOM 639 O O . VAL A 1 86 ? -3.237 4.353 1.716 1.00 97.38 86 VAL A O 1
ATOM 642 N N . GLN A 1 87 ? -3.891 2.206 1.473 1.00 97.25 87 GLN A N 1
ATOM 643 C CA . GLN A 1 87 ? -4.794 2.162 2.617 1.00 97.25 87 GLN A CA 1
ATOM 644 C C . GLN A 1 87 ? -4.261 1.206 3.680 1.00 97.25 87 GLN A C 1
ATOM 646 O O . GLN A 1 87 ? -4.019 0.036 3.397 1.00 97.25 87 GLN A O 1
ATOM 651 N N . TRP A 1 88 ? -4.107 1.679 4.912 1.00 97.19 88 TRP A N 1
ATOM 652 C CA . TRP A 1 88 ? -3.758 0.849 6.059 1.00 97.19 88 TRP A CA 1
ATOM 653 C C . TRP A 1 88 ? -5.017 0.403 6.777 1.00 97.19 88 TRP A C 1
ATOM 655 O O . TRP A 1 88 ? -5.707 1.204 7.411 1.00 97.19 88 TRP A O 1
ATOM 665 N N . HIS A 1 89 ? -5.268 -0.896 6.687 1.00 95.31 89 HIS A N 1
ATOM 666 C CA . HIS A 1 89 ? -6.368 -1.573 7.354 1.00 95.31 89 HIS A CA 1
ATOM 667 C C . HIS A 1 89 ? -5.824 -2.314 8.566 1.00 95.31 89 HIS A C 1
ATOM 669 O O . HIS A 1 89 ? -4.825 -3.023 8.449 1.00 95.31 89 HIS A O 1
ATOM 675 N N . ARG A 1 90 ? -6.467 -2.156 9.725 1.00 94.88 90 ARG A N 1
ATOM 676 C CA . ARG A 1 90 ? -6.084 -2.901 10.932 1.00 94.88 90 ARG A CA 1
ATOM 677 C C . ARG A 1 90 ? -6.172 -4.408 10.696 1.00 94.88 90 ARG A C 1
ATOM 679 O O . ARG A 1 90 ? -7.009 -4.868 9.919 1.00 94.88 90 ARG A O 1
ATOM 686 N N . HIS A 1 91 ? -5.344 -5.170 11.393 1.00 93.81 91 HIS A N 1
ATOM 687 C CA . HIS A 1 91 ? -5.492 -6.619 11.429 1.00 93.81 91 HIS A CA 1
ATOM 688 C C . HIS A 1 91 ? -6.703 -7.046 12.263 1.00 93.81 91 HIS A C 1
ATOM 690 O O . HIS A 1 91 ? -7.097 -6.355 13.201 1.00 93.81 91 HIS A O 1
ATOM 696 N N . ASP A 1 92 ? -7.251 -8.225 11.965 1.00 91.94 92 ASP A N 1
ATOM 697 C CA . ASP A 1 92 ? -8.449 -8.746 12.640 1.00 91.94 92 ASP A CA 1
ATOM 698 C C . ASP A 1 92 ? -8.231 -9.033 14.137 1.00 91.94 92 ASP A C 1
ATOM 700 O O . ASP A 1 92 ? -9.187 -9.069 14.908 1.00 91.94 92 ASP A O 1
ATOM 704 N N . TRP A 1 93 ? -6.979 -9.225 14.567 1.00 92.19 93 TRP A N 1
ATOM 705 C CA . TRP A 1 93 ? -6.629 -9.414 15.979 1.00 92.19 93 TRP A CA 1
ATOM 706 C C . TRP A 1 93 ? -6.497 -8.102 16.765 1.00 92.19 93 TRP A C 1
ATOM 708 O O . TRP A 1 93 ? -6.354 -8.142 17.987 1.00 92.19 93 TRP A O 1
ATOM 718 N N . VAL A 1 94 ? -6.509 -6.946 16.094 1.00 93.94 94 VAL A N 1
ATOM 719 C CA . VAL A 1 94 ? -6.409 -5.638 16.749 1.00 93.94 94 VAL A CA 1
ATOM 720 C C . VAL A 1 94 ? -7.810 -5.169 17.155 1.00 93.94 94 VAL A C 1
ATOM 722 O O . VAL A 1 94 ? -8.709 -5.164 16.309 1.00 93.94 94 VAL A O 1
ATOM 725 N N . PRO A 1 95 ? -8.025 -4.742 18.416 1.00 91.62 95 PRO A N 1
ATOM 726 C CA . PRO A 1 95 ? -9.337 -4.305 18.888 1.00 91.62 95 PRO A CA 1
ATOM 727 C C . PRO A 1 95 ? -9.980 -3.234 17.995 1.00 91.62 95 PRO A C 1
ATOM 729 O O . PRO A 1 95 ? -9.327 -2.287 17.549 1.00 91.62 95 PRO A O 1
ATOM 732 N N . ALA A 1 96 ? -11.276 -3.391 17.711 1.00 89.06 96 ALA A N 1
ATOM 733 C CA . ALA A 1 96 ? -12.016 -2.543 16.772 1.00 89.06 96 ALA A CA 1
ATOM 734 C C . ALA A 1 96 ? -12.317 -1.134 17.318 1.00 89.06 96 ALA A C 1
ATOM 736 O O . ALA A 1 96 ? -12.522 -0.201 16.546 1.00 89.06 96 ALA A O 1
ATOM 737 N N . ASP A 1 97 ? -12.322 -0.976 18.638 1.00 89.62 97 ASP A N 1
ATOM 738 C CA . ASP A 1 97 ? -12.599 0.269 19.356 1.00 89.62 97 ASP A CA 1
ATOM 739 C C . ASP A 1 97 ? -11.401 1.230 19.397 1.00 89.62 97 ASP A C 1
ATOM 741 O O . ASP A 1 97 ? -11.572 2.423 19.649 1.00 89.62 97 ASP A O 1
ATOM 745 N N . LEU A 1 98 ? -10.193 0.746 19.092 1.00 91.56 98 LEU A N 1
ATOM 746 C CA . LEU A 1 98 ? -9.012 1.599 18.992 1.00 91.56 98 LEU A CA 1
ATOM 747 C C . LEU A 1 98 ? -9.060 2.455 17.712 1.00 91.56 98 LEU A C 1
ATOM 749 O O . LEU A 1 98 ? -9.265 1.912 16.622 1.00 91.56 98 LEU A O 1
ATOM 753 N N . PRO A 1 99 ? -8.839 3.779 17.782 1.00 91.88 99 PRO A N 1
ATOM 754 C CA . PRO A 1 99 ? -8.726 4.618 16.590 1.00 91.88 99 PRO A CA 1
ATOM 755 C C . PRO A 1 99 ? -7.542 4.202 15.710 1.00 91.88 99 PRO A C 1
ATOM 757 O O . PRO A 1 99 ? -6.466 3.900 16.222 1.00 91.88 99 PRO A O 1
ATOM 760 N N . ILE A 1 100 ? -7.694 4.262 14.379 1.00 92.81 100 ILE A N 1
ATOM 761 C CA . ILE A 1 100 ? -6.622 3.859 13.440 1.00 92.81 100 ILE A CA 1
ATOM 762 C C . ILE A 1 100 ? -5.326 4.670 13.627 1.00 92.81 100 ILE A C 1
ATOM 764 O O . ILE A 1 100 ? -4.232 4.161 13.414 1.00 92.81 100 ILE A O 1
ATOM 768 N N . ILE A 1 101 ? -5.441 5.925 14.073 1.00 92.56 101 ILE A N 1
ATOM 769 C CA . ILE A 1 101 ? -4.302 6.818 14.348 1.00 92.56 101 ILE A CA 1
ATOM 770 C C . ILE A 1 101 ? -3.490 6.438 15.584 1.00 92.56 101 ILE A C 1
ATOM 772 O O . ILE A 1 101 ? -2.379 6.931 15.750 1.00 92.56 101 ILE A O 1
ATOM 776 N N . SER A 1 102 ? -4.059 5.623 16.469 1.00 93.56 102 SER A N 1
ATOM 777 C CA . SER A 1 102 ? -3.404 5.180 17.697 1.00 93.56 102 SER A CA 1
ATOM 778 C C . SER A 1 102 ? -2.622 3.882 17.498 1.00 93.56 102 SER A C 1
ATOM 780 O O . SER A 1 102 ? -1.940 3.456 18.424 1.00 93.56 102 SER A O 1
ATOM 782 N N . LEU A 1 103 ? -2.734 3.257 16.322 1.00 94.19 103 LEU A N 1
ATOM 783 C CA . LEU A 1 103 ? -2.078 1.994 16.004 1.00 94.19 103 LEU A CA 1
ATOM 784 C C . LEU A 1 103 ? -0.632 2.205 15.548 1.00 94.19 103 LEU A C 1
ATOM 786 O O . LEU A 1 103 ? -0.327 3.178 14.850 1.00 94.19 103 LEU A O 1
ATOM 790 N N . ASP A 1 104 ? 0.237 1.242 15.854 1.00 94.38 104 ASP A N 1
ATOM 791 C CA . ASP A 1 104 ? 1.515 1.126 15.160 1.00 94.38 104 ASP A CA 1
ATOM 792 C C . ASP A 1 104 ? 1.267 0.462 13.802 1.00 94.38 104 ASP A C 1
ATOM 794 O O . ASP A 1 104 ? 1.125 -0.753 13.680 1.00 94.38 104 ASP A O 1
ATOM 798 N N . LEU A 1 105 ? 1.203 1.270 12.744 1.00 91.50 105 LEU A N 1
ATOM 799 C CA . LEU A 1 105 ? 0.887 0.791 11.395 1.00 91.50 105 LEU A CA 1
ATOM 800 C C . LEU A 1 105 ? 1.869 -0.256 10.856 1.00 91.50 105 LEU A C 1
ATOM 802 O O . LEU A 1 105 ? 1.554 -0.897 9.856 1.00 91.50 105 LEU A O 1
ATOM 806 N N . ALA A 1 106 ? 3.060 -0.394 11.446 1.00 88.31 106 ALA A N 1
ATOM 807 C CA . ALA A 1 106 ? 4.023 -1.406 11.033 1.00 88.31 106 ALA A CA 1
ATOM 808 C C . ALA A 1 106 ? 3.669 -2.810 11.551 1.00 88.31 106 ALA A C 1
ATOM 810 O O . ALA A 1 106 ? 4.088 -3.793 10.940 1.00 88.31 106 ALA A O 1
ATOM 811 N N . THR A 1 107 ? 2.925 -2.906 12.656 1.00 92.25 107 THR A N 1
ATOM 812 C CA . THR A 1 107 ? 2.606 -4.175 13.335 1.00 92.25 107 THR A CA 1
ATOM 813 C C . THR A 1 107 ? 1.113 -4.465 13.414 1.00 92.25 107 THR A C 1
ATOM 815 O O . THR A 1 107 ? 0.707 -5.625 13.414 1.00 92.25 107 THR A O 1
ATOM 818 N N . ASP A 1 108 ? 0.294 -3.419 13.471 1.00 96.12 108 ASP A N 1
ATOM 819 C CA . ASP A 1 108 ? -1.129 -3.499 13.802 1.00 96.12 108 ASP A CA 1
ATOM 820 C C . ASP A 1 108 ? -2.023 -3.347 12.564 1.00 96.12 108 ASP A C 1
ATOM 822 O O . ASP A 1 108 ? -3.240 -3.541 12.632 1.00 96.12 108 ASP A O 1
ATOM 826 N N . ALA A 1 109 ? -1.436 -3.008 11.416 1.00 95.56 109 ALA A N 1
ATOM 827 C CA . ALA A 1 109 ? -2.149 -2.802 10.170 1.00 95.56 109 ALA A CA 1
ATOM 828 C C . ALA A 1 109 ? -1.381 -3.349 8.965 1.00 95.56 109 ALA A C 1
ATOM 830 O O . ALA A 1 109 ? -0.155 -3.418 8.941 1.00 95.56 109 ALA A O 1
ATOM 831 N N . VAL A 1 110 ? -2.129 -3.650 7.908 1.00 94.88 110 VAL A N 1
ATOM 832 C CA . VAL A 1 110 ? -1.594 -3.966 6.589 1.00 94.88 110 VAL A CA 1
ATOM 833 C C . VAL A 1 110 ? -1.869 -2.809 5.637 1.00 94.88 110 VAL A C 1
ATOM 835 O O . VAL A 1 110 ? -3.017 -2.420 5.421 1.00 94.88 110 VAL A O 1
ATOM 838 N N . GLY A 1 111 ? -0.804 -2.255 5.059 1.00 96.31 111 GLY A N 1
ATOM 839 C CA . GLY A 1 111 ? -0.911 -1.311 3.951 1.00 96.31 111 GLY A CA 1
ATOM 840 C C . GLY A 1 111 ? -1.266 -2.062 2.674 1.00 96.31 111 GLY A C 1
ATOM 841 O O . GLY A 1 111 ? -0.526 -2.957 2.281 1.00 96.31 111 GLY A O 1
ATOM 842 N N . ARG A 1 112 ? -2.374 -1.713 2.025 1.00 96.94 112 ARG A N 1
ATOM 843 C CA . ARG A 1 112 ? -2.829 -2.271 0.747 1.00 96.94 112 ARG A CA 1
ATOM 844 C C . ARG A 1 112 ? -2.684 -1.225 -0.344 1.00 96.94 112 ARG A C 1
ATOM 846 O O . ARG A 1 112 ? -3.098 -0.083 -0.143 1.00 96.94 112 ARG A O 1
ATOM 853 N N . LEU A 1 113 ? -2.083 -1.597 -1.468 1.00 97.75 113 LEU A N 1
ATOM 854 C CA . LEU A 1 113 ? -1.967 -0.708 -2.620 1.00 97.75 113 LEU A CA 1
ATOM 855 C C . LEU A 1 113 ? -3.342 -0.568 -3.281 1.00 97.75 113 LEU A C 1
ATOM 857 O O . LEU A 1 113 ? -3.990 -1.574 -3.549 1.00 97.75 113 LEU A O 1
ATOM 861 N N . VAL A 1 114 ? -3.781 0.669 -3.513 1.00 96.94 114 VAL A N 1
ATOM 862 C CA . VAL A 1 114 ? -5.109 0.969 -4.083 1.00 96.94 114 VAL A CA 1
ATOM 863 C C . VAL A 1 114 ? -5.000 1.675 -5.427 1.00 96.94 114 VAL A C 1
ATOM 865 O O . VAL A 1 114 ? -5.842 1.492 -6.299 1.00 96.94 114 VAL A O 1
ATOM 868 N N . GLU A 1 115 ? -3.938 2.447 -5.627 1.00 96.75 115 GLU A N 1
ATOM 869 C CA . GLU A 1 115 ? -3.648 3.087 -6.902 1.00 96.75 115 GLU A CA 1
ATOM 870 C C . GLU A 1 115 ? -2.153 3.018 -7.169 1.00 96.75 115 GLU A C 1
ATOM 872 O O . GLU A 1 115 ? -1.336 3.267 -6.278 1.00 96.75 115 GLU A O 1
ATOM 877 N N . LEU A 1 116 ? -1.813 2.718 -8.417 1.00 96.06 116 LEU A N 1
ATOM 878 C CA . LEU A 1 116 ? -0.475 2.885 -8.947 1.00 96.06 116 LEU A CA 1
ATOM 879 C C . LEU A 1 116 ? -0.581 3.206 -10.433 1.00 96.06 116 LEU A C 1
ATOM 881 O O . LEU A 1 116 ? -1.097 2.410 -11.214 1.00 96.06 116 LEU A O 1
ATOM 885 N N . ARG A 1 117 ? -0.097 4.379 -10.827 1.00 95.12 117 ARG A N 1
ATOM 886 C CA . ARG A 1 117 ? -0.094 4.818 -12.225 1.00 95.12 117 ARG A CA 1
ATOM 887 C C . ARG A 1 117 ? 1.078 5.744 -12.488 1.00 95.12 117 ARG A C 1
ATOM 889 O O . ARG A 1 117 ? 1.635 6.313 -11.553 1.00 95.12 117 ARG A O 1
ATOM 896 N N . LEU A 1 118 ? 1.436 5.900 -13.756 1.00 91.44 118 LEU A N 1
ATOM 897 C CA . LEU A 1 118 ? 2.477 6.843 -14.150 1.00 91.44 118 LEU A CA 1
ATOM 898 C C . LEU A 1 118 ? 2.123 8.246 -13.657 1.00 91.44 118 LEU A C 1
ATOM 900 O O . LEU A 1 118 ? 0.968 8.676 -13.749 1.00 91.44 118 LEU A O 1
ATOM 904 N N . ALA A 1 119 ? 3.120 8.936 -13.108 1.00 86.06 119 ALA A N 1
ATOM 905 C CA . ALA A 1 119 ? 3.000 10.361 -12.881 1.00 86.06 119 ALA A CA 1
ATOM 906 C C . ALA A 1 119 ? 2.985 11.050 -14.249 1.00 86.06 119 ALA A C 1
ATOM 908 O O . ALA A 1 119 ? 3.934 10.926 -15.027 1.00 86.06 119 ALA A O 1
ATOM 909 N N . ASP A 1 120 ? 1.900 11.752 -14.561 1.00 74.12 120 ASP A N 1
ATOM 910 C CA . ASP A 1 120 ? 1.902 12.643 -15.712 1.00 74.12 120 ASP A CA 1
ATOM 911 C C . ASP A 1 120 ? 2.818 13.818 -15.372 1.00 74.12 120 ASP A C 1
ATOM 913 O O . ASP A 1 120 ? 2.609 14.494 -14.365 1.00 74.12 120 ASP A O 1
ATOM 917 N N . PHE A 1 121 ? 3.800 14.104 -16.230 1.00 54.12 121 PHE A N 1
ATOM 918 C CA . PHE A 1 121 ? 4.704 15.254 -16.075 1.00 54.12 121 PHE A CA 1
ATOM 919 C C . PHE A 1 121 ? 3.975 16.618 -16.062 1.00 54.12 121 PHE A C 1
ATOM 921 O O . PHE A 1 121 ? 4.615 17.641 -15.840 1.00 54.12 121 PHE A O 1
ATOM 928 N N . ASP A 1 122 ? 2.654 16.629 -16.284 1.00 45.75 122 ASP A N 1
ATOM 929 C CA . ASP A 1 122 ? 1.790 17.811 -16.366 1.00 45.75 122 ASP A CA 1
ATOM 930 C C . ASP A 1 122 ? 0.660 17.825 -15.307 1.00 45.75 122 ASP A C 1
ATOM 932 O O . ASP A 1 122 ? -0.153 18.748 -15.268 1.00 45.75 122 ASP A O 1
ATOM 936 N N . HIS A 1 123 ? 0.565 16.815 -14.427 1.00 41.56 123 HIS A N 1
ATOM 937 C CA . HIS A 1 123 ? -0.425 16.819 -13.342 1.00 41.56 123 HIS A CA 1
ATOM 938 C C . HIS A 1 123 ? 0.165 17.402 -12.061 1.00 41.56 123 HIS A C 1
ATOM 940 O O . HIS A 1 123 ? 0.800 16.713 -11.266 1.00 41.56 123 HIS A O 1
ATOM 946 N N . GLN A 1 124 ? -0.154 18.669 -11.794 1.00 39.88 124 GLN A N 1
ATOM 947 C CA . GLN A 1 124 ? -0.250 19.125 -10.411 1.00 39.88 124 GLN A CA 1
ATOM 948 C C . GLN A 1 124 ? -1.210 18.187 -9.667 1.00 39.88 124 GLN A C 1
ATOM 950 O O . GLN A 1 124 ? -2.352 18.012 -10.096 1.00 39.88 124 GLN A O 1
ATOM 955 N N . VAL A 1 125 ? -0.757 17.593 -8.558 1.00 46.44 125 VAL A N 1
ATOM 956 C CA . VAL A 1 125 ? -1.604 16.831 -7.626 1.00 46.44 125 VAL A CA 1
ATOM 957 C C . VAL A 1 125 ? -2.922 17.593 -7.431 1.00 46.44 125 VAL A C 1
ATOM 959 O O . VAL A 1 125 ? -2.864 18.702 -6.890 1.00 46.44 125 VAL A O 1
ATOM 962 N N . PRO A 1 126 ? -4.091 17.049 -7.834 1.00 41.16 126 PRO A N 1
ATOM 963 C CA . PRO A 1 126 ? -5.343 17.794 -7.808 1.00 41.16 126 PRO A CA 1
ATOM 964 C C . PRO A 1 126 ? -5.563 18.362 -6.411 1.00 41.16 126 PRO A C 1
ATOM 966 O O . PRO A 1 126 ? -5.656 17.624 -5.432 1.00 41.16 126 PRO A O 1
ATOM 969 N N . GLU A 1 127 ? -5.568 19.684 -6.273 1.00 48.91 127 GLU A N 1
ATOM 970 C CA . GLU A 1 127 ? -5.837 20.350 -4.993 1.00 48.91 127 GLU A CA 1
ATOM 971 C C . GLU A 1 127 ? -7.299 20.144 -4.557 1.00 48.91 127 GLU A C 1
ATOM 973 O O . GLU A 1 127 ? -7.638 20.304 -3.389 1.00 48.91 127 GLU A O 1
ATOM 978 N N . GLN A 1 128 ? -8.152 19.708 -5.486 1.00 47.12 128 GLN A N 1
ATOM 979 C CA . GLN A 1 128 ? -9.590 19.584 -5.306 1.00 47.12 128 GLN A CA 1
ATOM 980 C C . GLN A 1 128 ? -10.002 18.122 -5.106 1.00 47.12 128 GLN A C 1
ATOM 982 O O . GLN A 1 128 ? -9.732 17.249 -5.931 1.00 47.12 128 GLN A O 1
ATOM 987 N N . ILE A 1 129 ? -10.680 17.883 -3.985 1.00 54.31 129 ILE A N 1
ATOM 988 C CA . ILE A 1 129 ? -11.419 16.655 -3.689 1.00 54.31 129 ILE A CA 1
ATOM 989 C C . ILE A 1 129 ? -12.557 16.535 -4.722 1.00 54.31 129 ILE A C 1
ATOM 991 O O . ILE A 1 129 ? -13.222 17.539 -4.988 1.00 54.31 129 ILE A O 1
ATOM 995 N N . PRO A 1 130 ? -12.825 15.354 -5.309 1.00 48.91 130 PRO A N 1
ATOM 996 C CA . PRO A 1 130 ? -13.962 15.181 -6.209 1.00 48.91 130 PRO A CA 1
ATOM 997 C C . PRO A 1 130 ? -15.278 15.603 -5.539 1.00 48.91 130 PRO A C 1
ATOM 999 O O . PRO A 1 130 ? -15.606 15.126 -4.457 1.00 48.91 130 PRO A O 1
ATOM 1002 N N . ALA A 1 131 ? -16.075 16.450 -6.197 1.00 52.81 131 ALA A N 1
ATOM 1003 C CA . ALA A 1 131 ? -17.347 16.959 -5.659 1.00 52.81 131 ALA A CA 1
ATOM 1004 C C . ALA A 1 131 ? -18.376 15.855 -5.327 1.00 52.81 131 ALA A C 1
ATOM 1006 O O . ALA A 1 131 ? -19.302 16.066 -4.543 1.00 52.81 131 ALA A O 1
ATOM 1007 N N . SER A 1 132 ? -18.215 14.644 -5.874 1.00 50.41 132 SER A N 1
ATOM 1008 C CA . SER A 1 132 ? -18.995 13.469 -5.466 1.00 50.41 132 SER A CA 1
ATOM 1009 C C . SER A 1 132 ? -18.789 13.088 -3.991 1.00 50.41 132 SER A C 1
ATOM 1011 O O . SER A 1 132 ? -19.613 12.361 -3.447 1.00 50.41 132 SER A O 1
ATOM 1013 N N . TRP A 1 133 ? -17.740 13.602 -3.340 1.00 53.31 133 TRP A N 1
ATOM 1014 C CA . TRP A 1 133 ? -17.358 13.313 -1.957 1.00 53.31 133 TRP A CA 1
ATOM 1015 C C . TRP A 1 133 ? -17.790 14.416 -0.969 1.00 53.31 133 TRP A C 1
ATOM 1017 O O . TRP A 1 133 ? -17.699 14.224 0.241 1.00 53.31 133 TRP A O 1
ATOM 1027 N N . GLU A 1 134 ? -18.327 15.551 -1.445 1.00 47.34 134 GLU A N 1
ATOM 1028 C CA . GLU A 1 134 ? -18.888 16.603 -0.573 1.00 47.34 134 GLU A CA 1
ATOM 1029 C C . GLU A 1 134 ? -20.276 16.244 -0.015 1.00 47.34 134 GLU A C 1
ATOM 1031 O O . GLU A 1 134 ? -20.686 16.764 1.023 1.00 47.34 134 GLU A O 1
ATOM 1036 N N . ARG A 1 135 ? -20.997 15.310 -0.652 1.00 42.47 135 ARG A N 1
ATOM 1037 C CA . ARG A 1 135 ? -22.365 14.929 -0.248 1.00 42.47 135 ARG A CA 1
ATOM 1038 C C . ARG A 1 135 ? -22.449 14.111 1.046 1.00 42.47 135 ARG A C 1
ATOM 1040 O O . ARG A 1 135 ? -23.551 13.846 1.505 1.00 42.47 135 ARG A O 1
ATOM 1047 N N . LEU A 1 136 ? -21.319 13.730 1.641 1.00 43.94 136 LEU A N 1
ATOM 1048 C CA . LEU A 1 136 ? -21.258 13.013 2.925 1.00 43.94 136 LEU A CA 1
ATOM 1049 C C . LEU A 1 136 ? -21.131 13.953 4.141 1.00 43.94 136 LEU A C 1
ATOM 1051 O O . LEU A 1 136 ? -20.874 13.490 5.249 1.00 43.94 136 LEU A O 1
ATOM 1055 N N . ARG A 1 137 ? -21.293 15.271 3.951 1.00 42.81 137 ARG A N 1
ATOM 1056 C CA . ARG A 1 137 ? -21.278 16.277 5.031 1.00 42.81 137 ARG A CA 1
ATOM 1057 C C . ARG A 1 137 ? -22.614 17.009 5.248 1.00 42.81 137 ARG A C 1
ATOM 1059 O O . ARG A 1 137 ? -22.602 18.072 5.866 1.00 42.81 137 ARG A O 1
ATOM 1066 N N . SER A 1 138 ? -23.738 16.475 4.761 1.00 36.44 138 SER A N 1
ATOM 1067 C CA . SER A 1 138 ? -25.083 16.948 5.147 1.00 36.44 138 SER A CA 1
ATOM 1068 C C . SER A 1 138 ? -25.722 16.035 6.177 1.00 36.44 138 SER A C 1
ATOM 1070 O O . SER A 1 138 ? -25.778 14.822 5.871 1.00 36.44 138 SER A O 1
#

Secondary structure (DSSP, 8-state):
-EEEEEE-TT--EEEEEEEEEEEEEEE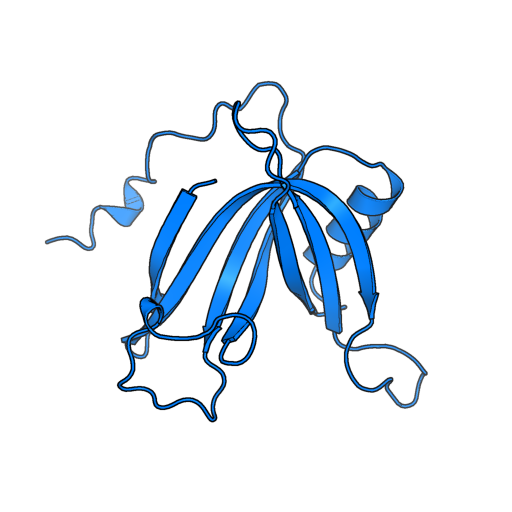EES---TTS--SEEEEEEEE---TT----EEEEEEETTSHHHHHHHHHHHHT-EEEEEEEEEEPTTS-TTS-GGGS-TTTSEEEEEEEEEEPPTT----SSPPGGGGGGG-

Organism: NCBI:txid449393

Foldseek 3Di:
DDKDWDADPVRFIKIKDKAKFAFADKAADDDQDPVRHGQKIKTKTFGDDPPPPDTDIDIAMDTPPDPVVVVSVVRNVVRAMKIWMKMWGFDPPDDRPDHNVVDPSVPGTHIHTDDI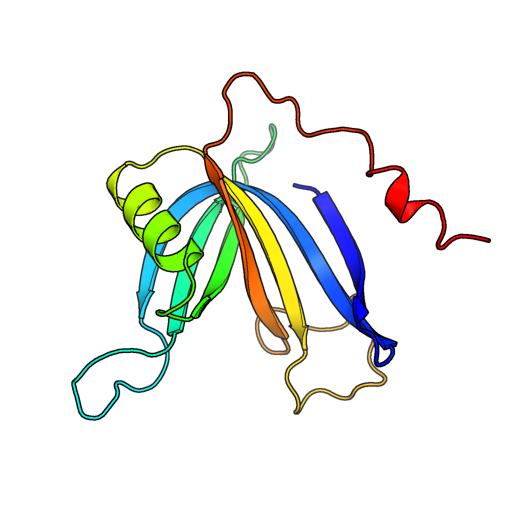DGDDPPDDPPPDDPPVVVVVPD

Radius of gyration: 16.22 Å; chains: 1; bounding box: 41×46×36 Å

Sequence (138 aa):
MRAWIEADDAGRQFLSRAGEGVVVSVSPVGIAGPDGGYLFHLIALDCDHGPSGVRVRVRAQIATEDPLYAIGCSAFDDGRPMVWSVQWHRHDWVPADLPIISLDLATDAVGRLVELRLADFDHQVPEQIPASWERLRS